Protein AF-A0A1Z3HQY3-F1 (afdb_monomer)

Solvent-accessible surface area (backbone atoms only — not comparable to full-atom values): 3811 Å² total; per-residue (Å²): 130,86,77,78,73,47,74,62,56,55,41,51,49,55,51,45,54,49,18,68,76,69,73,44,85,73,72,83,61,37,69,93,71,28,49,77,56,96,61,27,38,40,38,14,44,99,92,42,81,77,47,32,23,31,62,86,78,72,41,75,53,126

Organism: NCBI:txid1641165

Nearest PDB structures (foldseek):
  2yms-assembly1_D  TM=6.384E-01  e=7.711E-02  Escherichia coli BL21
  7d5s-assembly1_A5  TM=6.402E-01  e=1.116E+00  Saccharomyces cerevisiae S288C
  8ghn-assembly1_A  TM=6.677E-01  e=4.540E+00  Saccharomyces cerevisiae
  2zaj-assembly1_A  TM=5.010E-01  e=2.036E+00  Homo sapiens
  7nwj-assembly1_A  TM=3.504E-01  e=2.660E+00  Homo sapiens

Radius of gyration: 11.26 Å; Cα contacts (8 Å, |Δi|>4): 93; chains: 1; bounding box: 23×35×29 Å

pLDDT: mean 87.06, std 11.56, range [38.56, 93.94]

Structure (mmCIF, N/CA/C/O backbone):
data_AF-A0A1Z3HQY3-F1
#
_entry.id   AF-A0A1Z3HQY3-F1
#
loop_
_atom_site.group_PDB
_atom_site.id
_atom_site.type_symbol
_atom_site.label_atom_id
_atom_site.label_alt_id
_atom_site.label_comp_id
_atom_site.label_asym_id
_atom_site.label_entity_id
_atom_site.label_seq_id
_atom_site.pdbx_PDB_ins_code
_atom_site.Cartn_x
_atom_site.Cartn_y
_atom_site.Cartn_z
_atom_site.occupancy
_atom_site.B_iso_or_equiv
_atom_site.auth_seq_id
_atom_site.auth_comp_id
_atom_site.auth_asym_id
_atom_site.auth_atom_id
_atom_site.pdbx_PDB_model_num
ATOM 1 N N . MET A 1 1 ? 4.498 26.278 -4.954 1.00 38.56 1 MET A N 1
ATOM 2 C CA . MET A 1 1 ? 4.378 25.242 -5.998 1.00 38.56 1 MET A CA 1
ATOM 3 C C . MET A 1 1 ? 3.592 24.100 -5.384 1.00 38.56 1 MET A C 1
ATOM 5 O O . MET A 1 1 ? 4.039 23.573 -4.377 1.00 38.56 1 MET A O 1
ATOM 9 N N . ALA A 1 2 ? 2.376 23.828 -5.861 1.00 44.28 2 ALA A N 1
ATOM 10 C CA . ALA A 1 2 ? 1.603 22.691 -5.370 1.00 44.28 2 ALA A CA 1
ATOM 11 C C . ALA A 1 2 ? 2.246 21.428 -5.949 1.00 44.28 2 ALA A C 1
ATOM 13 O O . ALA A 1 2 ? 2.040 21.110 -7.120 1.00 44.28 2 ALA A O 1
ATOM 14 N N . ASP A 1 3 ? 3.111 20.801 -5.157 1.00 48.12 3 ASP A N 1
ATOM 15 C CA . ASP A 1 3 ? 3.754 19.537 -5.493 1.00 48.12 3 ASP A CA 1
ATOM 16 C C . ASP A 1 3 ? 2.638 18.525 -5.774 1.00 48.12 3 ASP A C 1
ATOM 18 O O . ASP A 1 3 ? 1.833 18.192 -4.899 1.00 48.12 3 ASP A O 1
ATOM 22 N N . SER A 1 4 ? 2.474 18.166 -7.046 1.00 58.66 4 SER A N 1
ATOM 23 C CA . SER A 1 4 ? 1.426 17.245 -7.467 1.00 58.66 4 SER A CA 1
ATOM 24 C C . SER A 1 4 ? 1.811 15.870 -6.952 1.00 58.66 4 SER A C 1
ATOM 26 O O . SER A 1 4 ? 2.609 15.178 -7.575 1.00 58.66 4 SER A O 1
ATOM 28 N N . MET A 1 5 ? 1.276 15.511 -5.785 1.00 66.88 5 MET A N 1
ATOM 29 C CA . MET A 1 5 ? 1.524 14.228 -5.139 1.00 66.88 5 MET A CA 1
ATOM 30 C C . MET A 1 5 ? 1.366 13.091 -6.149 1.00 66.88 5 MET A C 1
ATOM 32 O O . MET A 1 5 ? 0.313 12.962 -6.784 1.00 66.88 5 MET A O 1
ATOM 36 N N . SER A 1 6 ? 2.407 12.267 -6.297 1.00 83.69 6 SER A N 1
ATOM 37 C CA . SER A 1 6 ? 2.345 11.108 -7.180 1.00 83.69 6 SER A CA 1
ATOM 38 C C . SER A 1 6 ? 1.193 10.198 -6.754 1.00 83.69 6 SER A C 1
ATOM 40 O O . SER A 1 6 ? 0.799 10.107 -5.584 1.00 83.69 6 SER A O 1
ATOM 42 N N . THR A 1 7 ? 0.642 9.472 -7.723 1.00 87.19 7 THR A N 1
ATOM 43 C CA . THR A 1 7 ? -0.357 8.435 -7.446 1.00 87.19 7 THR A CA 1
ATOM 44 C C . THR A 1 7 ? 0.207 7.387 -6.477 1.00 87.19 7 THR A C 1
ATOM 46 O O . THR A 1 7 ? -0.528 6.847 -5.647 1.00 87.19 7 THR A O 1
ATOM 49 N N . PHE A 1 8 ? 1.518 7.137 -6.549 1.00 88.44 8 PHE A N 1
ATOM 50 C CA . PHE A 1 8 ? 2.222 6.267 -5.618 1.00 88.44 8 PHE A CA 1
ATOM 51 C C . PHE A 1 8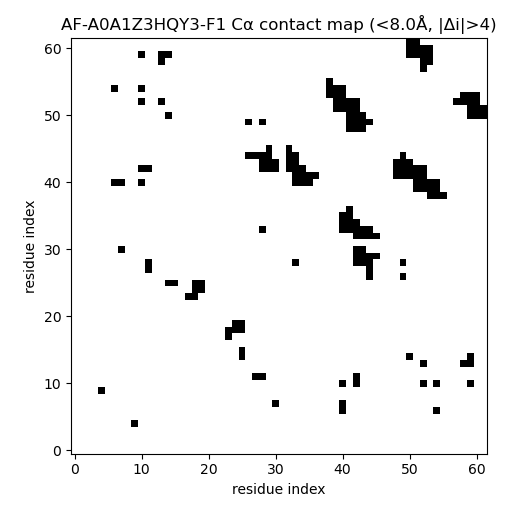 ? 2.231 6.840 -4.195 1.00 88.44 8 PHE A C 1
ATOM 53 O O . PHE A 1 8 ? 1.752 6.163 -3.288 1.00 88.44 8 PHE A O 1
ATOM 60 N N . ASP A 1 9 ? 2.655 8.092 -3.995 1.00 90.56 9 ASP A N 1
ATOM 61 C CA . ASP A 1 9 ? 2.623 8.757 -2.681 1.00 90.56 9 ASP A CA 1
ATOM 62 C C . ASP A 1 9 ? 1.226 8.767 -2.063 1.00 90.56 9 ASP A C 1
ATOM 64 O O . ASP A 1 9 ? 1.051 8.475 -0.878 1.00 90.56 9 ASP A O 1
ATOM 68 N N . THR A 1 10 ? 0.206 9.020 -2.884 1.00 91.25 10 THR A N 1
ATOM 69 C CA . THR A 1 10 ? -1.195 8.981 -2.446 1.00 91.25 10 THR A CA 1
ATOM 70 C C . THR A 1 10 ? -1.581 7.586 -1.941 1.00 91.25 10 THR A C 1
ATOM 72 O O . THR A 1 10 ? -2.227 7.447 -0.897 1.00 91.25 10 THR A O 1
ATOM 75 N N . ALA A 1 11 ? -1.162 6.533 -2.649 1.00 91.69 11 ALA A N 1
ATOM 76 C CA . ALA A 1 11 ? -1.401 5.153 -2.242 1.00 91.69 11 ALA A CA 1
ATOM 77 C C . ALA A 1 11 ? -0.628 4.784 -0.963 1.00 91.69 11 ALA A C 1
ATOM 79 O O . ALA A 1 11 ? -1.194 4.143 -0.072 1.00 91.69 11 ALA A O 1
ATOM 80 N N . VAL A 1 12 ? 0.636 5.209 -0.846 1.00 92.88 12 VAL A N 1
ATOM 81 C CA . VAL A 1 12 ? 1.482 4.993 0.340 1.00 92.88 12 VAL A CA 1
ATOM 82 C C . VAL A 1 12 ? 0.868 5.663 1.567 1.00 92.88 12 VAL A C 1
ATOM 84 O O . VAL A 1 12 ? 0.781 5.033 2.621 1.00 92.88 12 VAL A O 1
ATOM 87 N N . LEU A 1 13 ? 0.385 6.900 1.437 1.00 92.88 13 LEU A N 1
ATOM 88 C CA . LEU A 1 13 ? -0.300 7.605 2.520 1.00 92.88 13 LEU A CA 1
ATOM 89 C C . LEU A 1 13 ? -1.571 6.889 2.965 1.00 92.88 13 LEU A C 1
ATOM 91 O O . LEU 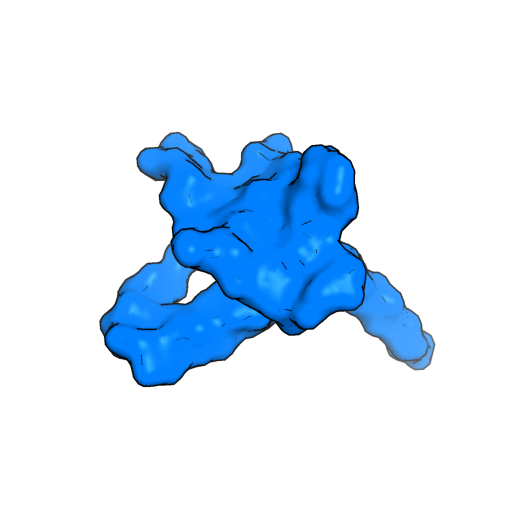A 1 13 ? -1.768 6.697 4.164 1.00 92.88 13 LEU A O 1
ATOM 95 N N . ALA A 1 14 ? -2.410 6.460 2.019 1.00 92.12 14 ALA A N 1
ATOM 96 C CA . ALA A 1 14 ? -3.622 5.713 2.343 1.00 92.12 14 ALA A CA 1
ATOM 97 C C . ALA A 1 14 ? -3.291 4.408 3.086 1.00 92.12 14 ALA A C 1
ATOM 99 O O . ALA A 1 14 ? -3.951 4.059 4.067 1.00 92.12 14 ALA A O 1
ATOM 100 N N . TYR A 1 15 ? -2.247 3.701 2.644 1.00 92.62 15 TYR A N 1
ATOM 101 C CA . TYR A 1 15 ? -1.743 2.499 3.307 1.00 92.62 15 TYR A CA 1
ATOM 102 C C . TYR A 1 15 ? -1.227 2.785 4.722 1.00 92.62 15 TYR A C 1
ATOM 104 O O . TYR A 1 15 ? -1.633 2.102 5.663 1.00 92.62 15 TYR A O 1
ATOM 112 N N . LYS A 1 16 ? -0.423 3.837 4.900 1.00 93.19 16 LYS A N 1
ATOM 113 C CA . LYS A 1 16 ? 0.084 4.276 6.207 1.00 93.19 16 LYS A CA 1
ATOM 114 C C . LYS A 1 16 ? -1.041 4.622 7.181 1.00 93.19 16 LYS A C 1
ATOM 116 O O . LYS A 1 16 ? -1.024 4.164 8.321 1.00 93.19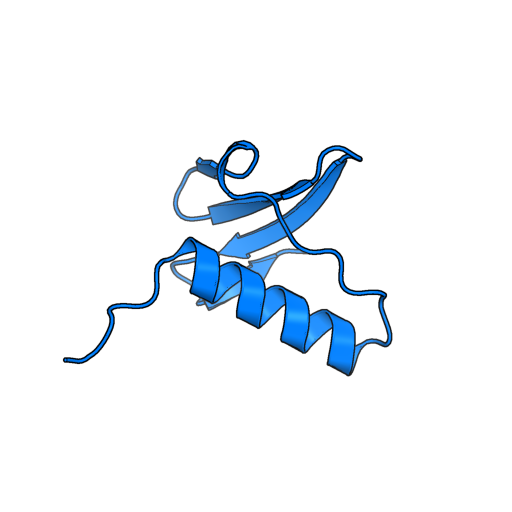 16 LYS A O 1
ATOM 121 N N . ASP A 1 17 ? -2.029 5.391 6.731 1.00 92.44 17 ASP A N 1
ATOM 122 C CA . ASP A 1 17 ? -3.194 5.760 7.539 1.00 92.44 17 ASP A CA 1
ATOM 123 C C . ASP A 1 17 ? -3.984 4.518 7.981 1.00 92.44 17 ASP A C 1
ATOM 125 O O . ASP A 1 17 ? -4.323 4.381 9.158 1.00 92.44 17 ASP A O 1
ATOM 129 N N . ARG A 1 18 ? -4.181 3.541 7.087 1.00 90.50 18 ARG A N 1
ATOM 130 C CA . ARG A 1 18 ? -4.812 2.267 7.455 1.00 90.50 18 ARG A CA 1
ATOM 131 C C . ARG A 1 18 ? -3.999 1.485 8.483 1.00 90.50 18 ARG A C 1
ATOM 133 O O . ARG A 1 18 ? -4.592 0.972 9.432 1.00 90.50 18 ARG A O 1
ATOM 140 N N . CYS A 1 19 ? -2.684 1.377 8.307 1.00 91.75 19 CYS A N 1
ATOM 141 C CA . CYS A 1 19 ? -1.808 0.715 9.273 1.00 91.75 19 CYS A CA 1
ATOM 142 C C . CYS A 1 19 ? -1.946 1.347 10.663 1.00 91.75 19 CYS A C 1
ATOM 144 O O . CYS A 1 19 ? -2.221 0.636 11.627 1.00 91.75 19 CYS A O 1
ATOM 146 N N . ASN A 1 20 ? -1.914 2.680 10.742 1.00 91.88 20 ASN A N 1
ATOM 147 C CA . ASN A 1 20 ? -2.118 3.414 11.992 1.00 91.88 20 ASN A CA 1
ATOM 148 C C . ASN A 1 20 ? -3.491 3.139 12.626 1.00 91.88 20 ASN A C 1
ATOM 150 O O . ASN A 1 20 ? -3.575 2.926 13.832 1.00 91.88 20 ASN A O 1
ATOM 154 N N . ARG A 1 21 ? -4.568 3.104 11.829 1.00 91.31 21 ARG A N 1
ATOM 155 C CA . ARG A 1 21 ? -5.932 2.843 12.334 1.00 91.31 21 ARG A CA 1
ATOM 156 C C . ARG A 1 21 ? -6.150 1.413 12.816 1.00 91.31 21 ARG A C 1
ATOM 158 O O . ARG A 1 21 ? -6.991 1.182 13.674 1.00 91.31 21 ARG A O 1
ATOM 165 N N . THR A 1 22 ? -5.452 0.456 12.217 1.00 89.50 22 THR A N 1
ATOM 166 C CA . THR A 1 22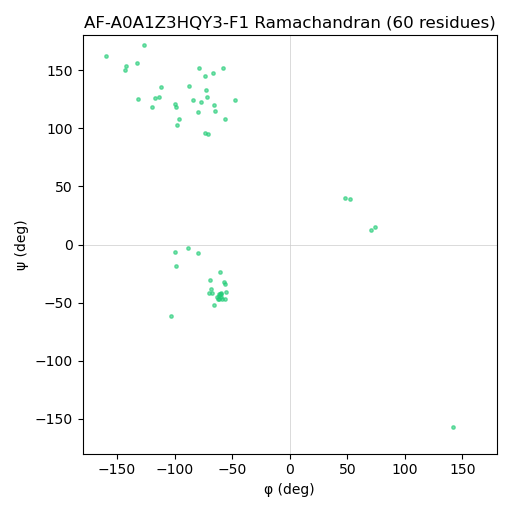 ? -5.638 -0.980 12.486 1.00 89.50 22 THR A CA 1
ATOM 167 C C . THR A 1 22 ? -4.597 -1.549 13.445 1.00 89.50 22 THR A C 1
ATOM 169 O O . THR A 1 22 ? -4.713 -2.706 13.835 1.00 89.50 22 THR A O 1
ATOM 172 N N . GLY A 1 23 ? -3.581 -0.764 13.817 1.00 90.31 23 GLY A N 1
ATOM 173 C CA . GLY A 1 23 ? -2.433 -1.240 14.590 1.00 90.31 23 GLY A CA 1
ATOM 174 C C . GLY A 1 23 ? -1.500 -2.164 13.798 1.00 90.31 23 GLY A C 1
ATOM 175 O O . GLY A 1 23 ? -0.641 -2.814 14.390 1.00 90.31 23 GLY A O 1
ATOM 176 N N . LEU A 1 24 ? -1.658 -2.250 12.471 1.00 88.06 24 LEU A N 1
ATOM 177 C CA . LEU A 1 24 ? -0.762 -3.028 11.617 1.00 88.06 24 LEU A CA 1
ATOM 178 C C . LEU A 1 24 ? 0.580 -2.311 11.463 1.00 88.06 24 LEU A C 1
ATOM 180 O O . LEU A 1 24 ? 0.642 -1.087 11.338 1.00 88.06 24 LEU A O 1
ATOM 184 N N . VAL A 1 25 ? 1.659 -3.088 11.389 1.00 89.44 25 VAL A N 1
ATOM 185 C CA . VAL A 1 25 ? 2.999 -2.553 11.133 1.00 89.44 25 VAL A CA 1
ATOM 186 C C . VAL A 1 25 ? 3.045 -1.972 9.722 1.00 89.44 25 VAL A C 1
ATOM 188 O O . VAL A 1 25 ? 2.824 -2.674 8.736 1.00 89.44 25 VAL A O 1
ATOM 191 N N . PHE A 1 26 ? 3.337 -0.677 9.627 1.00 92.06 26 PHE A N 1
ATOM 192 C CA . PHE A 1 26 ? 3.580 -0.024 8.349 1.00 92.06 26 PHE A CA 1
ATOM 193 C C . PHE A 1 26 ? 4.927 -0.471 7.777 1.00 92.06 26 PHE A C 1
ATOM 195 O O . PHE A 1 26 ? 5.963 -0.342 8.429 1.00 92.06 26 PHE A O 1
ATOM 202 N N . GLN A 1 27 ? 4.914 -0.951 6.536 1.00 92.19 27 GLN A N 1
ATOM 203 C CA . GLN A 1 27 ? 6.119 -1.247 5.766 1.00 92.19 27 GLN A CA 1
ATOM 204 C C . GLN A 1 27 ? 6.206 -0.295 4.573 1.00 92.19 27 GLN A C 1
ATOM 206 O O . GLN A 1 27 ? 5.259 -0.194 3.800 1.00 92.19 27 GLN A O 1
ATOM 211 N N . GLN A 1 28 ? 7.332 0.403 4.410 1.00 92.44 28 GLN A N 1
ATOM 212 C CA . GLN A 1 28 ? 7.511 1.366 3.322 1.00 92.44 28 GLN A CA 1
ATOM 213 C C . GLN A 1 28 ? 7.493 0.648 1.960 1.00 92.44 28 GLN A C 1
ATOM 215 O O . GLN A 1 28 ? 8.417 -0.123 1.689 1.00 92.44 28 GLN A O 1
ATOM 220 N N . PRO A 1 29 ? 6.498 0.896 1.085 1.00 92.75 29 PRO A N 1
ATOM 221 C CA . PRO A 1 29 ? 6.478 0.312 -0.250 1.00 92.75 29 PRO A CA 1
ATOM 222 C C . PRO A 1 29 ? 7.626 0.856 -1.106 1.00 92.75 29 PRO A 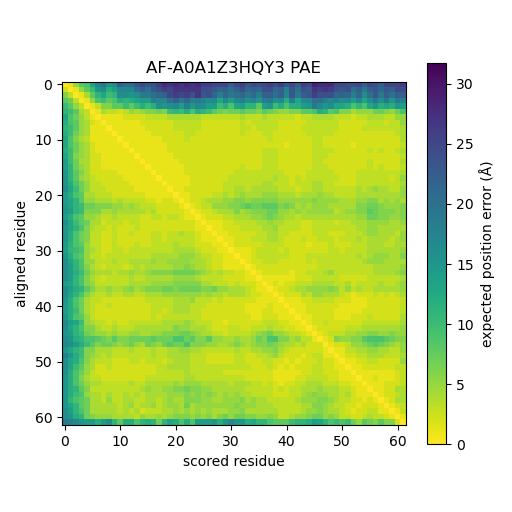C 1
ATOM 224 O O . PRO A 1 29 ? 8.012 2.021 -0.974 1.00 92.75 29 PRO A O 1
ATOM 227 N N . ILE A 1 30 ? 8.134 0.021 -2.012 1.00 92.31 30 ILE A N 1
ATOM 228 C CA . ILE A 1 30 ? 9.196 0.360 -2.963 1.00 92.31 30 ILE A CA 1
ATOM 229 C C . ILE A 1 30 ? 8.542 0.686 -4.305 1.00 92.31 30 ILE A C 1
ATOM 231 O O . ILE A 1 30 ? 7.899 -0.179 -4.907 1.00 92.31 30 ILE A O 1
ATOM 235 N N . GLU A 1 31 ? 8.712 1.917 -4.791 1.00 89.06 31 GLU A N 1
ATOM 236 C CA . GLU A 1 31 ? 8.087 2.377 -6.040 1.00 89.06 31 GLU A CA 1
ATOM 237 C C . GLU A 1 31 ? 8.525 1.530 -7.240 1.00 89.06 31 GLU A C 1
ATOM 239 O O . GLU A 1 31 ? 7.677 1.042 -7.977 1.00 89.06 31 GLU A O 1
ATOM 244 N N . ALA A 1 32 ? 9.824 1.232 -7.356 1.00 89.94 32 ALA A N 1
ATOM 245 C CA . ALA A 1 32 ? 10.386 0.426 -8.445 1.00 89.94 32 ALA A CA 1
ATOM 246 C C . ALA A 1 32 ? 9.825 -1.009 -8.535 1.00 89.94 32 ALA A C 1
ATOM 248 O O . ALA A 1 32 ? 9.876 -1.631 -9.593 1.00 89.94 32 ALA A O 1
ATOM 249 N N . MET A 1 33 ? 9.298 -1.553 -7.432 1.00 89.62 33 MET A N 1
ATOM 250 C CA . MET A 1 33 ? 8.638 -2.868 -7.407 1.00 89.62 33 MET A CA 1
ATOM 251 C C . MET A 1 33 ? 7.116 -2.770 -7.477 1.00 89.62 33 MET A C 1
ATOM 253 O O . MET A 1 33 ? 6.426 -3.757 -7.758 1.00 89.62 33 MET A O 1
ATOM 257 N N . SER A 1 34 ? 6.587 -1.592 -7.176 1.00 89.69 34 SER A N 1
ATOM 258 C CA . SER A 1 34 ? 5.168 -1.309 -7.237 1.00 89.69 34 SER A CA 1
ATOM 259 C C . SER A 1 34 ? 4.769 -1.057 -8.685 1.00 89.69 34 SER A C 1
ATOM 261 O O . SER A 1 34 ? 5.571 -0.664 -9.527 1.00 89.69 34 SER A O 1
ATOM 263 N N . LYS A 1 35 ? 3.513 -1.343 -9.016 1.00 91.81 35 LYS A N 1
ATOM 264 C CA . LYS A 1 35 ? 3.021 -1.139 -10.381 1.00 91.81 35 LYS A CA 1
ATOM 265 C C . LYS A 1 35 ? 1.592 -0.656 -10.387 1.00 91.81 35 LYS A C 1
ATOM 267 O O . LYS A 1 35 ? 0.807 -1.025 -9.516 1.00 91.81 35 LYS A O 1
ATOM 272 N N . VAL A 1 36 ? 1.245 0.112 -11.408 1.00 90.69 36 VAL A N 1
ATOM 273 C CA . VAL A 1 36 ? -0.133 0.524 -11.663 1.00 90.69 36 VAL A CA 1
ATOM 274 C C . VAL A 1 36 ? -0.705 -0.370 -12.752 1.00 90.69 36 VAL A C 1
ATOM 276 O O . VAL A 1 36 ? -0.163 -0.441 -13.850 1.00 90.69 36 VAL A O 1
ATOM 279 N N . VAL A 1 37 ? -1.791 -1.078 -12.451 1.00 90.56 37 VAL A N 1
ATOM 280 C CA . VAL A 1 37 ? -2.497 -1.927 -13.421 1.00 90.56 37 VAL A CA 1
ATOM 281 C C . VAL A 1 37 ? -3.982 -1.622 -13.328 1.00 90.56 37 VAL A C 1
ATOM 283 O O . VAL A 1 37 ? -4.558 -1.698 -12.246 1.00 90.56 37 VAL A O 1
ATOM 286 N N . ASN A 1 38 ? -4.605 -1.276 -14.457 1.00 89.44 38 ASN A N 1
ATOM 287 C CA . ASN A 1 38 ? -6.042 -0.984 -14.558 1.00 89.44 38 ASN A CA 1
ATOM 288 C C . ASN A 1 38 ? -6.549 0.059 -13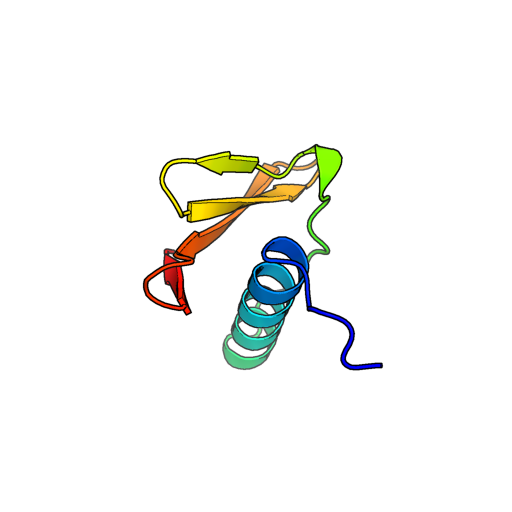.542 1.00 89.44 38 ASN A C 1
ATOM 290 O O . ASN A 1 38 ? -7.631 -0.083 -12.980 1.00 89.44 38 ASN A O 1
ATOM 294 N N . GLY A 1 39 ? -5.764 1.109 -13.281 1.00 88.50 39 GLY A N 1
ATOM 295 C CA . GLY A 1 39 ? -6.142 2.143 -12.312 1.00 88.50 39 GLY A CA 1
ATOM 296 C C . GLY A 1 39 ? -6.029 1.704 -10.846 1.00 88.50 39 GLY A C 1
ATOM 297 O O . GLY A 1 39 ? -6.568 2.376 -9.970 1.00 88.50 39 GLY A O 1
ATOM 298 N N . VAL A 1 40 ? -5.335 0.597 -10.574 1.00 92.56 40 VAL A N 1
ATOM 299 C CA . VAL A 1 40 ? -5.026 0.112 -9.227 1.00 92.56 40 VAL A CA 1
ATOM 300 C C . VAL A 1 40 ? -3.512 0.113 -9.029 1.00 92.56 40 VAL A C 1
ATOM 302 O O . VAL A 1 40 ? -2.781 -0.490 -9.814 1.00 92.56 40 VAL A O 1
ATOM 305 N N . VAL A 1 41 ? -3.037 0.771 -7.974 1.00 93.19 41 VAL A N 1
ATOM 306 C CA . VAL A 1 41 ? -1.638 0.731 -7.533 1.00 93.19 41 VAL A CA 1
ATOM 307 C C . VAL A 1 41 ? -1.433 -0.505 -6.672 1.00 93.19 41 VAL A C 1
ATOM 309 O O . VAL A 1 41 ? -2.114 -0.695 -5.668 1.00 93.19 41 VAL A O 1
ATOM 312 N N . TYR A 1 42 ? -0.480 -1.342 -7.048 1.00 93.19 42 TYR A N 1
ATOM 313 C CA . TYR A 1 42 ? -0.051 -2.499 -6.277 1.00 93.19 42 TYR A CA 1
ATOM 314 C C . TYR A 1 42 ? 1.194 -2.102 -5.497 1.00 93.19 42 TYR A C 1
ATOM 316 O O . TYR A 1 42 ? 2.274 -2.025 -6.081 1.00 93.19 42 TYR A O 1
ATOM 324 N N . LEU A 1 43 ? 1.030 -1.853 -4.199 1.00 93.00 43 LEU A N 1
ATOM 325 C CA . LEU A 1 43 ? 2.119 -1.544 -3.281 1.00 93.00 43 LEU A CA 1
ATOM 326 C C . LEU A 1 43 ? 2.856 -2.833 -2.923 1.00 93.00 43 LEU A C 1
ATOM 328 O O . LEU A 1 43 ? 2.256 -3.799 -2.435 1.00 93.00 43 LEU A O 1
ATOM 332 N N . LYS A 1 44 ? 4.161 -2.844 -3.186 1.00 93.38 44 LYS A N 1
ATOM 333 C CA . LYS A 1 44 ? 5.038 -3.989 -2.939 1.00 93.38 44 LYS A CA 1
ATOM 334 C C . LYS A 1 44 ? 6.315 -3.572 -2.226 1.00 93.38 44 LYS A C 1
ATOM 336 O O . LYS A 1 44 ? 6.755 -2.431 -2.332 1.00 93.38 44 LYS A O 1
ATOM 341 N N . ILE A 1 45 ? 6.912 -4.537 -1.546 1.00 91.88 45 ILE A N 1
ATOM 342 C CA . ILE A 1 45 ? 8.260 -4.494 -0.979 1.00 91.88 45 ILE A CA 1
ATOM 343 C C . ILE A 1 45 ? 9.046 -5.708 -1.467 1.00 91.88 45 ILE A C 1
ATOM 345 O O .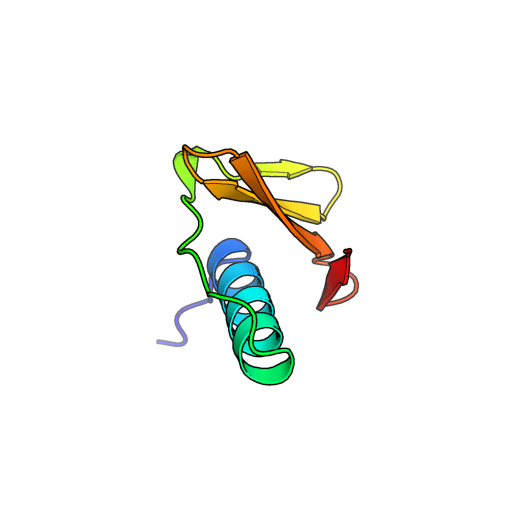 ILE A 1 45 ? 8.471 -6.637 -2.035 1.00 91.88 45 ILE A O 1
ATOM 349 N N . SER A 1 46 ? 10.348 -5.749 -1.183 1.00 89.25 46 SER A N 1
ATOM 350 C CA . SER A 1 46 ? 11.194 -6.902 -1.517 1.00 89.25 46 SER A CA 1
ATOM 351 C C . SER A 1 46 ? 10.676 -8.212 -0.916 1.00 89.25 46 SER A C 1
ATOM 353 O O . SER A 1 46 ? 10.789 -9.259 -1.540 1.00 89.25 46 SER A O 1
ATOM 355 N N . ALA A 1 47 ? 10.070 -8.149 0.275 1.00 86.06 47 ALA A N 1
ATOM 356 C CA . ALA A 1 47 ? 9.513 -9.317 0.956 1.00 86.06 47 ALA A CA 1
ATOM 357 C C . ALA A 1 47 ? 8.127 -9.747 0.435 1.00 86.06 47 ALA A C 1
ATOM 359 O O . ALA A 1 47 ? 7.630 -10.792 0.846 1.00 86.06 47 ALA A O 1
ATOM 360 N N . GLY A 1 48 ? 7.488 -8.974 -0.453 1.00 87.50 48 GLY A N 1
ATOM 361 C CA . GLY A 1 48 ? 6.204 -9.349 -1.038 1.00 87.50 48 GLY A CA 1
ATOM 362 C C . GLY A 1 48 ? 5.211 -8.205 -1.234 1.00 87.50 48 GLY A C 1
ATOM 363 O O . GLY A 1 48 ? 5.551 -7.035 -1.398 1.00 87.50 48 GLY A O 1
ATOM 364 N N . TYR A 1 49 ? 3.939 -8.582 -1.292 1.00 90.12 49 TYR A N 1
ATOM 365 C CA . TYR A 1 49 ? 2.821 -7.681 -1.540 1.00 90.12 49 TYR A CA 1
ATOM 366 C C . TYR A 1 49 ? 2.296 -7.065 -0.237 1.00 90.12 49 TYR A C 1
ATOM 368 O O . TYR A 1 49 ? 2.103 -7.785 0.737 1.00 90.12 49 TYR A O 1
ATOM 376 N N . LEU A 1 50 ? 2.018 -5.755 -0.249 1.00 90.56 50 LEU A N 1
ATOM 377 C CA . LEU A 1 50 ? 1.466 -5.035 0.903 1.00 90.56 50 LEU A CA 1
ATOM 378 C C . LEU A 1 50 ? -0.025 -4.750 0.746 1.00 90.56 50 LEU A C 1
ATOM 380 O O . LEU A 1 50 ? -0.839 -5.179 1.559 1.00 90.56 50 LEU A O 1
ATOM 384 N N . ALA A 1 51 ? -0.390 -3.992 -0.288 1.00 90.88 51 ALA A N 1
ATOM 385 C CA . ALA A 1 51 ? -1.755 -3.515 -0.465 1.00 90.88 51 ALA A CA 1
ATOM 386 C C . ALA A 1 51 ? -2.045 -3.111 -1.914 1.00 90.88 51 ALA A C 1
ATOM 388 O O . ALA A 1 51 ? -1.142 -2.876 -2.720 1.00 90.88 51 ALA A O 1
ATOM 389 N N . ARG A 1 52 ? -3.332 -3.012 -2.243 1.00 93.94 52 ARG A N 1
ATOM 390 C CA . ARG A 1 52 ? -3.836 -2.485 -3.510 1.00 93.94 52 ARG A CA 1
ATOM 391 C C . ARG A 1 52 ? -4.541 -1.175 -3.210 1.00 93.94 52 ARG A C 1
ATOM 393 O O . ARG A 1 52 ? -5.329 -1.106 -2.273 1.00 93.94 52 ARG A O 1
ATOM 400 N N . TYR A 1 53 ? -4.298 -0.149 -4.007 1.00 93.81 53 TYR A N 1
ATOM 401 C CA . TYR A 1 53 ? -4.984 1.132 -3.916 1.00 93.81 53 TYR A CA 1
ATOM 402 C C . TYR A 1 53 ? -5.712 1.412 -5.225 1.00 93.81 53 TYR A C 1
ATOM 404 O O . TYR A 1 53 ? -5.090 1.505 -6.278 1.00 93.81 53 TYR A O 1
ATOM 412 N N . ASP A 1 54 ? -7.032 1.525 -5.169 1.00 92.69 54 ASP A N 1
ATOM 413 C CA . ASP A 1 54 ? -7.855 1.912 -6.310 1.00 92.69 54 ASP A CA 1
ATOM 414 C C . ASP A 1 54 ? -7.800 3.432 -6.473 1.00 92.69 54 ASP A C 1
ATOM 416 O O . ASP A 1 54 ? -8.288 4.172 -5.616 1.00 92.69 54 ASP A O 1
ATOM 420 N N . ILE A 1 55 ? -7.213 3.892 -7.578 1.00 90.25 55 ILE A N 1
ATOM 421 C CA . ILE A 1 55 ? -7.015 5.316 -7.866 1.00 90.25 55 ILE A CA 1
ATOM 422 C C . ILE A 1 55 ? -8.361 5.997 -8.122 1.00 90.25 55 ILE A C 1
ATOM 424 O O . ILE A 1 55 ? -8.588 7.120 -7.674 1.00 90.25 55 ILE A O 1
ATOM 428 N N . ARG A 1 56 ? -9.284 5.313 -8.812 1.00 88.94 56 ARG A N 1
ATOM 429 C CA . ARG A 1 56 ? -10.596 5.873 -9.165 1.00 88.94 56 ARG A CA 1
ATOM 430 C C . ARG A 1 56 ? -11.479 6.019 -7.935 1.00 88.94 56 ARG A C 1
ATOM 432 O O . ARG A 1 56 ? -12.157 7.029 -7.775 1.00 88.94 56 ARG A O 1
ATOM 439 N N . ARG A 1 57 ? -11.463 5.012 -7.063 1.00 89.75 57 ARG A N 1
ATOM 440 C CA . ARG A 1 57 ? -12.252 4.986 -5.823 1.00 89.75 57 ARG A CA 1
ATOM 441 C C . ARG A 1 57 ? -11.529 5.616 -4.632 1.00 89.75 57 ARG A C 1
ATOM 443 O O . ARG A 1 57 ? -12.112 5.671 -3.553 1.00 89.75 57 ARG A O 1
ATOM 450 N N . LYS A 1 58 ? -10.278 6.048 -4.820 1.00 88.00 58 LYS A N 1
ATOM 451 C CA . LYS A 1 58 ? -9.392 6.639 -3.808 1.00 88.00 58 LYS A CA 1
ATOM 452 C C . LYS A 1 58 ? -9.338 5.842 -2.499 1.00 88.00 58 LYS A C 1
ATOM 454 O O . LYS A 1 58 ? -9.337 6.417 -1.412 1.00 88.00 58 LYS A O 1
ATOM 459 N N . ARG A 1 59 ? -9.324 4.508 -2.588 1.00 89.31 59 ARG A N 1
ATOM 460 C CA . ARG A 1 59 ? -9.412 3.615 -1.419 1.00 89.31 59 ARG A CA 1
ATOM 461 C C . ARG A 1 59 ? -8.533 2.384 -1.565 1.00 89.31 59 ARG A C 1
ATOM 463 O O . ARG A 1 59 ? -8.307 1.903 -2.672 1.00 89.31 59 ARG A O 1
ATOM 470 N N . LEU A 1 60 ? -8.106 1.825 -0.437 1.00 88.94 60 LEU A N 1
ATOM 471 C CA . LEU A 1 60 ? -7.417 0.539 -0.429 1.00 88.94 60 LEU A CA 1
ATOM 472 C C . LEU A 1 60 ? -8.394 -0.603 -0.720 1.00 88.94 60 LEU A C 1
ATOM 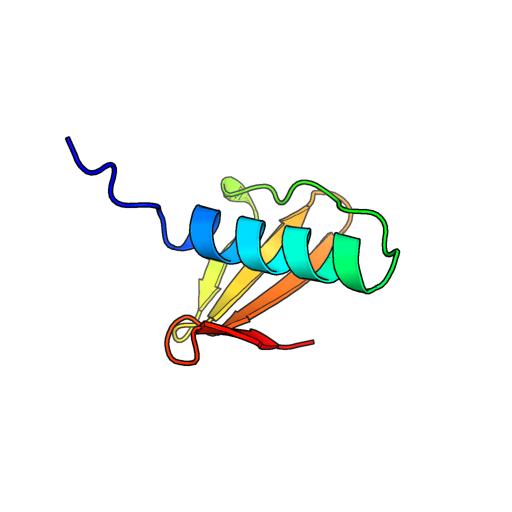474 O O . LEU A 1 60 ? -9.465 -0.687 -0.120 1.00 88.94 60 LEU A O 1
ATOM 478 N N . LEU A 1 61 ? -7.990 -1.490 -1.620 1.00 84.12 61 LEU A N 1
ATOM 479 C CA . LEU A 1 61 ? -8.585 -2.797 -1.845 1.00 84.12 61 LEU A CA 1
ATOM 480 C C . LEU A 1 61 ? -7.728 -3.786 -1.043 1.00 84.12 61 LEU A C 1
ATOM 482 O O . LEU A 1 61 ? -6.567 -4.013 -1.384 1.00 84.12 61 LEU A O 1
ATOM 486 N N . ILE A 1 62 ? -8.255 -4.306 0.060 1.00 67.19 62 ILE A N 1
ATOM 487 C CA . ILE A 1 62 ? -7.637 -5.423 0.789 1.00 67.19 62 ILE A CA 1
ATOM 488 C C . ILE A 1 62 ? -8.509 -6.640 0.571 1.00 67.19 62 ILE A C 1
ATOM 490 O O . ILE A 1 62 ? -9.743 -6.450 0.642 1.00 67.19 62 ILE A O 1
#

Secondary structure (DSSP, 8-state):
------HHHHHHHHHHHHHHHHTPPP----G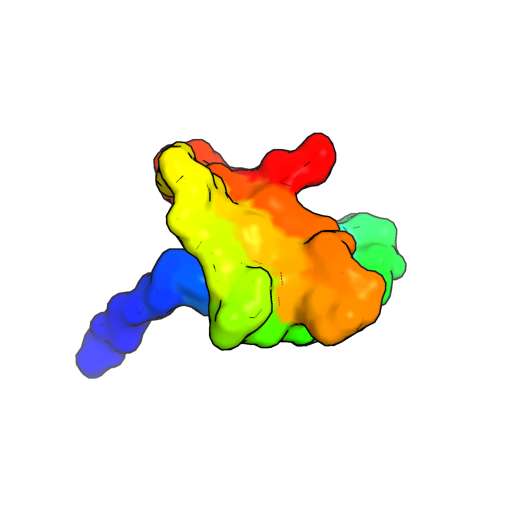GG-EEETTEEEEEETTEEEEEEETTTTEEE-

Sequence (62 aa):
MADSMSTFDTAVLAYKDRCNRTGLVFQQPIEAMSKVVNGVVYLKISAGYLARYDIRRKRLLI

Mean predicted aligned error: 4.87 Å

Foldseek 3Di:
DPPPQDPVNLVLVQLVVVCVVVVNDRDRFDPVPWDADPQKIFGADPVGTRWIARNVVSHTDD